Protein AF-A0A2E5PAE8-F1 (afdb_monomer_lite)

pLDDT: mean 73.37, std 16.94, range [37.59, 97.12]

Radius of gyration: 26.02 Å; chains: 1; bounding box: 38×30×80 Å

Foldseek 3Di:
DDDPPDPVVVVPDPPPPPPPPVPPPVNVVVVVVVVVVVVVVVVVVVCVVVVHDPVNCCCVVPCCCPVNPVNVVVVVVVVD

Sequence (80 aa):
MIQALSFSFLRGRRVTIEVRQRINILTRTVITVSAVIFGLGICLAILVSRGVDVSSIYDEFIVFTFLNASGIGTVIVQST

Structure (mmCIF, N/CA/C/O backbone):
data_AF-A0A2E5PAE8-F1
#
_entry.id   AF-A0A2E5PAE8-F1
#
loop_
_atom_site.group_PDB
_atom_site.id
_atom_site.type_symbol
_atom_site.label_atom_id
_atom_site.label_alt_id
_atom_site.label_comp_id
_atom_site.label_asym_id
_atom_site.label_entity_id
_atom_site.label_seq_id
_atom_site.pdbx_PDB_ins_code
_atom_site.Cartn_x
_atom_site.Cartn_y
_atom_site.Cartn_z
_atom_site.occupancy
_atom_site.B_iso_or_equiv
_atom_site.auth_seq_id
_atom_site.auth_comp_id
_atom_site.auth_asym_id
_atom_site.auth_atom_id
_atom_site.pdbx_PDB_model_num
ATOM 1 N N . MET A 1 1 ? -27.819 -4.188 65.968 1.00 37.59 1 MET A N 1
ATOM 2 C CA . MET A 1 1 ? -26.362 -4.138 65.726 1.00 37.59 1 MET A CA 1
ATOM 3 C C . MET A 1 1 ? -26.139 -3.740 64.283 1.00 37.59 1 MET A C 1
ATOM 5 O O . MET A 1 1 ? -26.587 -4.436 63.386 1.00 37.59 1 MET A O 1
ATOM 9 N N . ILE A 1 2 ? -25.558 -2.561 64.094 1.00 43.53 2 ILE A N 1
ATOM 10 C CA . ILE A 1 2 ? -25.302 -1.912 62.808 1.00 43.53 2 ILE A CA 1
ATOM 11 C C . ILE A 1 2 ? -23.999 -2.488 62.257 1.00 43.53 2 ILE A C 1
ATOM 13 O O . ILE A 1 2 ? -22.969 -2.370 62.916 1.00 43.53 2 ILE A O 1
ATOM 17 N N . GLN A 1 3 ? -24.025 -3.087 61.068 1.00 49.66 3 GLN A N 1
ATOM 18 C CA . GLN A 1 3 ? -22.803 -3.401 60.334 1.00 49.66 3 GLN A CA 1
ATOM 19 C C . GLN A 1 3 ? -22.746 -2.466 59.130 1.00 49.66 3 GLN A C 1
ATOM 21 O O . GLN A 1 3 ? -23.391 -2.677 58.106 1.00 49.66 3 GLN A O 1
ATOM 26 N N . ALA A 1 4 ? -22.032 -1.358 59.319 1.00 52.12 4 ALA A N 1
ATOM 27 C CA . ALA A 1 4 ? -21.717 -0.417 58.264 1.00 52.12 4 ALA A CA 1
ATOM 28 C C . ALA A 1 4 ? -20.896 -1.154 57.196 1.00 52.12 4 ALA A C 1
ATOM 30 O O . ALA A 1 4 ? -19.714 -1.437 57.390 1.00 52.12 4 ALA A O 1
ATOM 31 N N . LEU A 1 5 ? -21.539 -1.496 56.077 1.00 57.31 5 LEU A N 1
ATOM 32 C CA . LEU A 1 5 ? -20.861 -1.897 54.850 1.00 57.31 5 LEU A CA 1
ATOM 33 C C . LEU A 1 5 ? -19.975 -0.727 54.427 1.00 57.31 5 LEU A C 1
ATOM 35 O O . LEU A 1 5 ? -20.442 0.325 53.992 1.00 57.31 5 LEU A O 1
ATOM 39 N N . SER A 1 6 ? -18.684 -0.899 54.673 1.00 50.34 6 SER A N 1
ATOM 40 C CA . SER A 1 6 ? -17.670 0.120 54.494 1.00 50.34 6 SER A CA 1
ATOM 41 C C . SER A 1 6 ? -17.633 0.606 53.043 1.00 50.34 6 SER A C 1
ATOM 43 O O . SER A 1 6 ? -17.111 -0.067 52.156 1.00 50.34 6 SER A O 1
ATOM 45 N N . PHE A 1 7 ? -18.115 1.829 52.809 1.00 55.16 7 PHE A N 1
ATOM 46 C CA . PHE A 1 7 ? -17.944 2.579 51.555 1.00 55.16 7 PHE A CA 1
ATOM 47 C C . PHE A 1 7 ? -16.465 2.914 51.246 1.00 55.16 7 PHE A C 1
ATOM 49 O O . PHE A 1 7 ? -16.168 3.571 50.248 1.00 55.16 7 PHE A O 1
ATOM 56 N N . SER A 1 8 ? -15.508 2.450 52.063 1.00 53.25 8 SER A N 1
ATOM 57 C CA . SER A 1 8 ? -14.069 2.650 51.850 1.00 53.25 8 SER A CA 1
ATOM 58 C C . SER A 1 8 ? -13.535 1.965 50.588 1.00 53.25 8 SER A C 1
ATOM 60 O O . SER A 1 8 ? -12.558 2.449 50.019 1.00 53.25 8 SER A O 1
ATOM 62 N N . PHE A 1 9 ? -14.188 0.906 50.091 1.00 56.25 9 PHE A N 1
ATOM 63 C CA . PHE A 1 9 ? -13.777 0.257 48.838 1.00 56.25 9 PHE A CA 1
ATOM 64 C C . PHE A 1 9 ? -13.968 1.170 47.614 1.00 56.25 9 PHE A C 1
ATOM 66 O O . PHE A 1 9 ? -13.227 1.075 46.637 1.00 56.25 9 PHE A O 1
ATOM 73 N N . LEU A 1 10 ? -14.918 2.108 47.683 1.00 55.56 10 LEU A N 1
ATOM 74 C CA . LEU A 1 10 ? -15.231 3.023 46.583 1.00 55.56 10 LEU A CA 1
ATOM 75 C C . LEU A 1 10 ? -14.334 4.272 46.553 1.00 55.56 10 LEU A C 1
ATOM 77 O O . LEU A 1 10 ? -14.371 5.011 45.575 1.00 55.56 10 LEU A O 1
ATOM 81 N N . ARG A 1 11 ? -13.508 4.521 47.583 1.00 55.34 11 ARG A N 1
ATOM 82 C CA . ARG A 1 11 ? -12.756 5.786 47.718 1.00 55.34 11 ARG A CA 1
ATOM 83 C C . ARG A 1 11 ? -11.312 5.748 47.197 1.00 55.34 11 ARG A C 1
ATOM 85 O O . ARG A 1 11 ? -10.704 6.802 47.055 1.00 55.34 11 ARG A O 1
ATOM 92 N N . GLY A 1 12 ? -10.766 4.564 46.904 1.00 49.75 12 GLY A N 1
ATOM 93 C CA . GLY A 1 12 ? -9.359 4.388 46.496 1.00 49.75 12 GLY A CA 1
ATOM 94 C C . GLY A 1 12 ? -9.140 3.869 45.074 1.00 49.75 12 GLY A C 1
ATOM 95 O O . GLY A 1 12 ? -8.034 3.955 44.546 1.00 49.75 12 GLY A O 1
ATOM 96 N N . ARG A 1 13 ? -10.179 3.350 44.416 1.00 52.34 13 ARG A N 1
ATOM 97 C CA . ARG A 1 13 ? -10.085 2.918 43.023 1.00 52.34 13 ARG A CA 1
ATOM 98 C C . ARG A 1 13 ? -10.499 4.086 42.144 1.00 52.34 13 ARG A C 1
ATOM 100 O O . ARG A 1 13 ? -11.686 4.335 41.963 1.00 52.34 13 ARG A O 1
ATOM 107 N N . ARG A 1 14 ? -9.517 4.783 41.561 1.00 54.38 14 ARG A N 1
ATOM 108 C CA . ARG A 1 14 ? -9.730 5.450 40.271 1.00 54.38 14 ARG A CA 1
ATOM 109 C C . ARG A 1 14 ? -10.146 4.347 39.307 1.00 54.38 14 ARG A C 1
ATOM 111 O O . ARG A 1 14 ? -9.305 3.664 38.732 1.00 54.38 14 ARG A O 1
ATOM 118 N N . VAL A 1 15 ? -11.446 4.087 39.238 1.00 58.09 15 VAL A N 1
ATOM 119 C CA . VAL A 1 15 ? -12.029 3.260 38.197 1.00 58.09 15 VAL A CA 1
ATOM 120 C C . VAL A 1 15 ? -11.822 4.086 36.944 1.00 58.09 15 VAL A C 1
ATOM 122 O O . VAL A 1 15 ? -12.594 4.996 36.654 1.00 58.09 15 VAL A O 1
ATOM 125 N N . THR A 1 16 ? -10.707 3.846 36.259 1.00 58.09 16 THR A N 1
ATOM 126 C CA . THR A 1 16 ? -10.552 4.249 34.872 1.00 58.09 16 THR A CA 1
ATOM 127 C C . THR A 1 16 ? -11.669 3.525 34.149 1.00 58.09 16 THR A C 1
ATOM 129 O O . THR A 1 16 ? -11.576 2.335 33.854 1.00 58.09 16 THR A O 1
ATOM 132 N N . ILE A 1 17 ? -12.787 4.223 33.978 1.00 55.47 17 ILE A N 1
ATOM 133 C CA . ILE A 1 17 ? -13.838 3.820 33.067 1.00 55.47 17 ILE A CA 1
ATOM 134 C C . ILE A 1 17 ? -13.161 3.928 31.707 1.00 55.47 17 ILE A C 1
ATOM 136 O O . ILE A 1 17 ? -13.121 4.995 31.099 1.00 55.47 17 ILE A O 1
ATOM 140 N N . GLU A 1 18 ? -12.526 2.839 31.275 1.00 59.41 18 GLU A N 1
ATOM 141 C CA . GLU A 1 18 ? -12.177 2.655 29.880 1.00 59.41 18 GLU A CA 1
ATOM 142 C C . GLU A 1 18 ? -13.510 2.683 29.148 1.00 59.41 18 GLU A C 1
ATOM 144 O O . GLU A 1 18 ? -14.226 1.681 29.073 1.00 59.41 18 GLU A O 1
ATOM 149 N N . VAL A 1 19 ? -13.893 3.864 28.667 1.00 60.16 19 VAL A N 1
ATOM 150 C CA . VAL A 1 19 ? -14.979 3.996 27.714 1.00 60.16 19 VAL A CA 1
ATOM 151 C C . VAL A 1 19 ? -14.476 3.269 26.478 1.00 60.16 19 VAL A C 1
ATOM 153 O O . VAL A 1 19 ? -13.817 3.844 25.616 1.00 60.16 19 VAL A O 1
ATOM 156 N N . ARG A 1 20 ? -14.737 1.961 26.416 1.00 62.00 20 ARG A N 1
ATOM 157 C CA . ARG A 1 20 ? -14.602 1.166 25.204 1.00 62.00 20 ARG A CA 1
ATOM 158 C C . ARG A 1 20 ? -15.693 1.672 24.283 1.00 62.00 20 ARG A C 1
ATOM 160 O O . ARG A 1 20 ? -16.762 1.074 24.193 1.00 62.00 20 ARG A O 1
ATOM 167 N N . GLN A 1 21 ? -15.444 2.824 23.658 1.00 58.00 21 GLN A N 1
ATOM 168 C CA . GLN A 1 21 ? -16.203 3.270 22.509 1.00 58.00 21 GLN A CA 1
ATOM 169 C C . GLN A 1 21 ? -16.109 2.111 21.527 1.00 58.00 21 GLN A C 1
ATOM 171 O O . GLN A 1 21 ? -15.062 1.868 20.927 1.00 58.00 21 GLN A O 1
ATOM 176 N N . ARG A 1 22 ? -17.178 1.310 21.450 1.00 64.75 22 ARG A N 1
ATOM 177 C CA . ARG A 1 22 ? -17.317 0.288 20.424 1.00 64.75 22 ARG A CA 1
ATOM 178 C C . ARG A 1 22 ? -17.462 1.050 19.121 1.00 64.75 22 ARG A C 1
ATOM 180 O O . ARG A 1 22 ? -18.568 1.368 18.699 1.00 64.75 22 ARG A O 1
ATOM 187 N N . ILE A 1 23 ? -16.326 1.397 18.527 1.00 73.62 23 ILE A N 1
ATOM 188 C CA . ILE A 1 23 ? -16.282 1.892 17.165 1.00 73.62 23 ILE A CA 1
ATOM 189 C C . ILE A 1 23 ? -16.920 0.789 16.331 1.00 73.62 23 ILE A C 1
ATOM 191 O O . ILE A 1 23 ? -16.498 -0.370 16.398 1.00 73.62 23 ILE A O 1
ATOM 195 N N . ASN A 1 24 ? -17.987 1.144 15.619 1.00 84.38 24 ASN A N 1
ATOM 196 C CA . ASN A 1 24 ? -18.667 0.220 14.730 1.00 84.38 24 ASN A CA 1
ATOM 197 C C . ASN A 1 24 ? -17.620 -0.407 13.797 1.00 84.38 24 ASN A C 1
ATOM 199 O O . ASN A 1 24 ? -16.760 0.301 13.266 1.00 84.38 24 ASN A O 1
ATOM 203 N N . ILE A 1 25 ? -17.676 -1.730 13.624 1.00 85.44 25 ILE A N 1
ATOM 204 C CA . ILE A 1 25 ? -16.728 -2.478 12.795 1.00 85.44 25 ILE A CA 1
ATOM 205 C C . ILE A 1 25 ? -16.633 -1.864 11.395 1.00 85.44 25 ILE A C 1
ATOM 207 O O . ILE A 1 25 ? -15.536 -1.719 10.872 1.00 85.44 25 ILE A O 1
ATOM 211 N N . LEU A 1 26 ? -17.761 -1.394 10.849 1.00 87.38 26 LEU A N 1
ATOM 212 C CA . LEU A 1 26 ? -17.815 -0.732 9.551 1.00 87.38 26 LEU A CA 1
ATOM 213 C C . LEU A 1 26 ? -16.973 0.549 9.550 1.00 87.38 26 LEU A C 1
ATOM 215 O O . LEU A 1 26 ? -16.120 0.731 8.691 1.00 87.38 26 LEU A O 1
ATOM 219 N N . THR A 1 27 ? -17.165 1.410 10.550 1.00 88.31 27 THR A N 1
ATOM 220 C CA . THR A 1 27 ? -16.422 2.667 10.693 1.00 88.31 27 THR A CA 1
ATOM 221 C C . THR A 1 27 ? -14.931 2.411 10.878 1.00 88.31 27 THR A C 1
ATOM 223 O O . THR A 1 27 ? -14.114 3.081 10.254 1.00 88.31 27 THR A O 1
ATOM 226 N N . ARG A 1 28 ? -14.565 1.411 11.686 1.00 87.31 28 ARG A N 1
ATOM 227 C CA . ARG A 1 28 ? -13.165 1.029 11.888 1.00 87.31 28 ARG A CA 1
ATOM 228 C C . ARG A 1 28 ? -12.531 0.556 10.581 1.00 87.31 28 ARG A C 1
ATOM 230 O O . ARG A 1 28 ? -11.468 1.050 10.226 1.00 87.31 28 ARG A O 1
ATOM 237 N N . THR A 1 29 ? -13.194 -0.340 9.854 1.00 92.50 29 THR A N 1
ATOM 238 C CA . THR A 1 29 ? -12.701 -0.852 8.570 1.00 92.50 29 THR A CA 1
ATOM 239 C C . THR A 1 29 ? -12.564 0.266 7.545 1.00 92.50 29 THR A C 1
ATOM 241 O O . THR A 1 29 ? -11.534 0.350 6.890 1.00 92.50 29 THR A O 1
ATOM 244 N N . VAL A 1 30 ? -13.546 1.166 7.446 1.00 95.50 30 VAL A N 1
ATOM 245 C CA . VAL A 1 30 ? -13.489 2.304 6.517 1.00 95.50 30 VAL A CA 1
ATOM 246 C C . VAL A 1 30 ? -12.305 3.216 6.830 1.00 95.50 30 VAL A C 1
ATOM 248 O O . VAL A 1 30 ? -11.574 3.570 5.913 1.00 95.50 30 VAL A O 1
ATOM 251 N N . ILE A 1 31 ? -12.078 3.554 8.103 1.00 93.44 31 ILE A N 1
ATOM 252 C CA . ILE A 1 31 ? -10.938 4.389 8.513 1.00 93.44 31 ILE A CA 1
ATOM 253 C C . ILE A 1 31 ? -9.610 3.688 8.210 1.00 93.44 31 ILE A C 1
ATOM 255 O O . ILE A 1 31 ? -8.678 4.312 7.714 1.00 93.44 31 ILE A O 1
ATOM 259 N N . THR A 1 32 ? -9.506 2.389 8.497 1.00 92.12 32 THR A N 1
ATOM 260 C CA . THR A 1 32 ? -8.281 1.634 8.215 1.00 92.12 32 THR A CA 1
ATOM 261 C C . THR A 1 32 ? -8.009 1.559 6.714 1.00 92.12 32 THR A C 1
ATOM 263 O O . THR A 1 32 ? -6.899 1.853 6.284 1.00 92.12 32 THR A O 1
ATOM 266 N N . VAL A 1 33 ? -9.015 1.220 5.906 1.00 95.62 33 VAL A N 1
ATOM 267 C CA . VAL A 1 33 ? -8.874 1.121 4.447 1.00 95.62 33 VAL A CA 1
ATOM 268 C C . VAL A 1 33 ? -8.538 2.483 3.839 1.00 95.62 33 VAL A C 1
ATOM 270 O O . VAL A 1 33 ? -7.632 2.566 3.013 1.00 95.62 33 VAL A O 1
ATOM 273 N N . SER A 1 34 ? -9.201 3.561 4.270 1.00 96.50 34 SER A N 1
ATOM 274 C CA . SER A 1 34 ? -8.923 4.902 3.748 1.00 96.50 34 SER A CA 1
ATOM 275 C C . SER A 1 34 ? -7.517 5.381 4.107 1.00 96.50 34 SER A C 1
ATOM 277 O O . SER A 1 34 ? -6.832 5.931 3.246 1.00 96.50 34 SER A O 1
ATOM 279 N N . ALA A 1 35 ? -7.048 5.116 5.329 1.00 95.44 35 ALA A N 1
ATOM 280 C CA . ALA A 1 35 ? -5.689 5.446 5.747 1.00 95.44 35 ALA A CA 1
ATOM 281 C C . ALA A 1 35 ? -4.635 4.699 4.915 1.00 95.44 35 ALA A C 1
ATOM 283 O O . ALA A 1 35 ? -3.657 5.305 4.478 1.00 95.44 35 ALA A O 1
ATOM 284 N N . VAL A 1 36 ? -4.855 3.405 4.652 1.00 94.62 36 VAL A N 1
ATOM 285 C CA . VAL A 1 36 ? -3.954 2.596 3.819 1.00 94.62 36 VAL A CA 1
ATOM 286 C C . VAL A 1 36 ? -3.908 3.135 2.391 1.00 94.62 36 VAL A C 1
ATOM 288 O O . VAL A 1 36 ? -2.819 3.385 1.883 1.00 94.62 36 VAL A O 1
ATOM 291 N N . ILE A 1 37 ? -5.065 3.372 1.762 1.00 95.94 37 ILE A N 1
ATOM 292 C CA . ILE A 1 37 ? -5.139 3.908 0.392 1.00 95.94 37 ILE A CA 1
ATOM 293 C C . ILE A 1 37 ? -4.445 5.269 0.304 1.00 95.94 37 ILE A C 1
ATOM 295 O O . ILE A 1 37 ? -3.685 5.516 -0.630 1.00 95.94 37 ILE A O 1
ATOM 299 N N . PHE A 1 38 ? -4.6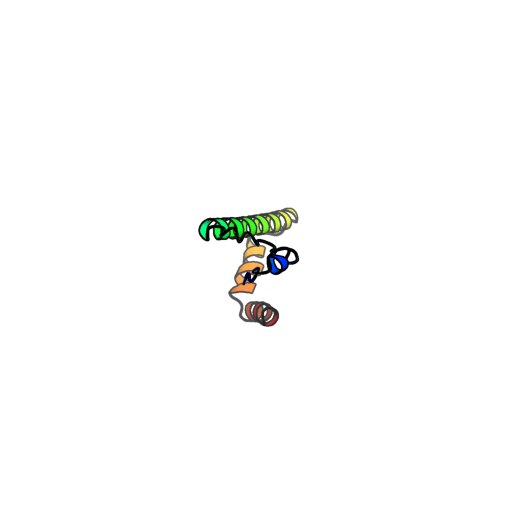74 6.142 1.284 1.00 97.12 38 PHE A N 1
ATOM 300 C CA . PHE A 1 38 ? -4.068 7.467 1.314 1.00 97.12 38 PHE A CA 1
ATOM 301 C C . PHE A 1 38 ? -2.540 7.400 1.429 1.00 97.12 38 PHE A C 1
ATOM 303 O O . PHE A 1 38 ? -1.837 8.059 0.663 1.00 97.12 38 PHE A O 1
ATOM 310 N N . GLY A 1 39 ? -2.017 6.559 2.327 1.00 94.00 39 GLY A N 1
ATOM 311 C CA . GLY A 1 39 ? -0.577 6.332 2.451 1.00 94.00 39 GLY A CA 1
ATOM 312 C C . GLY A 1 39 ? 0.040 5.791 1.159 1.00 94.00 39 GLY A C 1
ATOM 313 O O . GLY A 1 39 ? 1.053 6.312 0.696 1.00 94.00 39 GLY A O 1
ATOM 314 N N . LEU A 1 40 ? -0.612 4.810 0.527 1.00 91.31 40 LEU A N 1
ATOM 315 C CA . LEU A 1 40 ? -0.183 4.245 -0.757 1.00 91.31 40 LEU A CA 1
ATOM 316 C C . LEU A 1 40 ? -0.161 5.300 -1.869 1.00 91.31 40 LEU A C 1
ATOM 318 O O . LEU A 1 40 ? 0.799 5.371 -2.634 1.00 91.31 40 LEU A O 1
ATOM 322 N N . GLY A 1 41 ? -1.181 6.159 -1.917 1.00 93.44 41 GLY A N 1
ATOM 323 C CA . GLY A 1 41 ? -1.252 7.275 -2.856 1.00 93.44 41 GLY A CA 1
ATOM 324 C C . GLY A 1 41 ? -0.095 8.260 -2.692 1.00 93.44 41 GLY A C 1
ATOM 325 O O . GLY A 1 41 ? 0.502 8.666 -3.687 1.00 93.44 41 GLY A O 1
ATOM 326 N N . ILE A 1 42 ? 0.277 8.598 -1.453 1.00 95.31 42 ILE A N 1
ATOM 327 C CA . ILE A 1 42 ? 1.430 9.470 -1.181 1.00 95.31 42 ILE A CA 1
ATOM 328 C C . ILE A 1 42 ? 2.734 8.813 -1.644 1.00 95.31 42 ILE A C 1
ATOM 330 O O . ILE A 1 42 ? 3.532 9.461 -2.320 1.00 95.31 42 ILE A O 1
ATOM 334 N N . CYS A 1 43 ? 2.952 7.535 -1.321 1.00 90.44 43 CYS A N 1
ATOM 335 C CA . CYS A 1 43 ? 4.153 6.813 -1.746 1.00 90.44 43 CYS A CA 1
ATOM 336 C C . CYS A 1 43 ? 4.291 6.795 -3.274 1.00 90.44 43 CYS A C 1
ATOM 338 O O . CYS A 1 43 ? 5.358 7.114 -3.802 1.00 90.44 43 CYS A O 1
ATOM 340 N N . LEU A 1 44 ? 3.200 6.489 -3.984 1.00 90.06 44 LEU A N 1
ATOM 341 C CA . LEU A 1 44 ? 3.166 6.517 -5.445 1.00 90.06 44 LEU A CA 1
ATOM 342 C C . LEU A 1 44 ? 3.444 7.919 -5.993 1.00 90.06 44 LEU A C 1
ATOM 344 O O . LEU A 1 44 ? 4.264 8.062 -6.895 1.00 90.06 44 LEU A O 1
ATOM 348 N N . ALA A 1 45 ? 2.824 8.957 -5.425 1.00 92.88 45 ALA A N 1
ATOM 349 C CA . ALA A 1 45 ? 3.050 10.335 -5.851 1.00 92.88 45 ALA A CA 1
ATOM 350 C C . ALA A 1 45 ? 4.524 10.747 -5.706 1.00 92.88 45 ALA A C 1
ATOM 352 O O . ALA A 1 45 ? 5.080 11.371 -6.610 1.00 92.88 45 ALA A O 1
ATOM 353 N N . ILE A 1 46 ? 5.181 10.356 -4.608 1.00 93.12 46 ILE A N 1
ATOM 354 C CA . ILE A 1 46 ? 6.611 10.614 -4.402 1.00 93.12 46 ILE A CA 1
ATOM 355 C C . ILE A 1 46 ? 7.443 9.891 -5.466 1.00 93.12 46 ILE A C 1
ATOM 357 O O . ILE A 1 46 ? 8.288 10.525 -6.093 1.00 93.12 46 ILE A O 1
ATOM 361 N N . LEU A 1 47 ? 7.207 8.601 -5.706 1.00 89.44 47 LEU A N 1
ATOM 362 C CA . LEU A 1 47 ? 7.981 7.823 -6.681 1.00 89.44 47 LEU A CA 1
ATOM 363 C C . LEU A 1 47 ? 7.820 8.363 -8.107 1.00 89.44 47 LEU A C 1
ATOM 365 O O . LEU A 1 47 ? 8.816 8.600 -8.790 1.00 89.44 47 LEU A O 1
ATOM 369 N N . VAL A 1 48 ? 6.588 8.668 -8.518 1.00 90.38 48 VAL A N 1
ATOM 370 C CA . VAL A 1 48 ? 6.314 9.268 -9.832 1.00 90.38 48 VAL A CA 1
ATOM 371 C C . VAL A 1 48 ? 6.967 10.646 -9.949 1.00 90.38 48 VAL A C 1
ATOM 373 O O . VAL A 1 48 ? 7.571 10.953 -10.973 1.00 90.38 48 VAL A O 1
ATOM 376 N N . SER A 1 49 ? 6.947 11.463 -8.887 1.00 91.44 49 SER A N 1
ATOM 377 C CA . SER A 1 49 ? 7.627 12.771 -8.889 1.00 91.44 49 SER A CA 1
ATOM 378 C C . SER A 1 49 ? 9.148 12.674 -9.056 1.00 91.44 49 SER A C 1
ATOM 380 O O . SER A 1 49 ? 9.786 13.636 -9.478 1.00 91.44 49 SER A O 1
ATOM 382 N N . ARG A 1 50 ? 9.740 11.514 -8.741 1.00 91.25 50 ARG A N 1
ATOM 383 C CA . ARG A 1 50 ? 11.165 11.220 -8.944 1.00 91.25 50 ARG A CA 1
ATOM 384 C C . ARG A 1 50 ? 11.458 10.598 -10.311 1.00 91.25 50 ARG A C 1
ATOM 386 O O . ARG A 1 50 ? 12.602 10.234 -10.559 1.00 91.25 50 ARG A O 1
ATOM 393 N N . GLY A 1 51 ? 10.457 10.511 -11.189 1.00 88.06 51 GLY A N 1
ATOM 394 C CA . GLY A 1 51 ? 10.596 9.970 -12.539 1.00 88.06 51 GLY A CA 1
ATOM 395 C C . GLY A 1 51 ? 10.596 8.444 -12.594 1.00 88.06 51 GLY A C 1
ATOM 396 O O . GLY A 1 51 ? 11.071 7.881 -13.573 1.00 88.06 51 GLY A O 1
ATOM 397 N N . VAL A 1 52 ? 10.100 7.770 -11.552 1.00 86.56 52 VAL A N 1
ATOM 398 C CA . VAL A 1 52 ? 9.939 6.313 -11.569 1.00 86.56 52 VAL A CA 1
ATOM 399 C C . VAL A 1 52 ? 8.675 5.960 -12.352 1.00 86.56 52 VAL A C 1
ATOM 401 O O . VAL A 1 52 ? 7.584 6.431 -12.021 1.00 86.56 52 VAL A O 1
ATOM 404 N N . ASP A 1 53 ? 8.818 5.107 -13.366 1.00 88.19 53 ASP A N 1
ATOM 405 C CA . ASP A 1 53 ? 7.692 4.628 -14.165 1.00 88.19 53 ASP A CA 1
ATOM 406 C C . ASP A 1 53 ? 6.737 3.754 -13.346 1.00 88.19 53 ASP A C 1
ATOM 408 O O . ASP A 1 53 ? 7.139 2.830 -12.636 1.00 88.19 53 ASP A O 1
ATOM 412 N N . VAL A 1 54 ? 5.438 4.010 -13.502 1.00 83.75 54 VAL A N 1
ATOM 413 C CA . VAL A 1 54 ? 4.369 3.307 -12.773 1.00 83.75 54 VAL A CA 1
ATOM 414 C C . VAL A 1 54 ? 4.343 1.808 -13.093 1.00 83.75 54 VAL A C 1
ATOM 416 O O . VAL A 1 54 ? 4.029 1.004 -12.218 1.00 83.75 54 VAL A O 1
ATOM 419 N N . SER A 1 55 ? 4.704 1.419 -14.320 1.00 84.00 55 SER A N 1
ATOM 420 C CA . SER A 1 55 ? 4.834 0.012 -14.724 1.00 84.00 55 SER A CA 1
ATOM 421 C C . SER A 1 55 ? 5.946 -0.701 -13.958 1.00 84.00 55 SER A C 1
ATOM 423 O O . SER A 1 55 ? 5.720 -1.783 -13.429 1.00 84.00 55 SER A O 1
ATOM 425 N N . SER A 1 56 ? 7.104 -0.055 -13.817 1.00 83.38 56 SER A N 1
ATOM 426 C CA . SER A 1 56 ? 8.233 -0.582 -13.045 1.00 83.38 56 SER A CA 1
ATOM 427 C C . SER A 1 56 ? 7.868 -0.750 -11.566 1.00 83.38 56 SER A C 1
ATOM 429 O O . SER A 1 56 ? 8.145 -1.781 -10.958 1.00 83.38 56 SER A O 1
ATOM 431 N N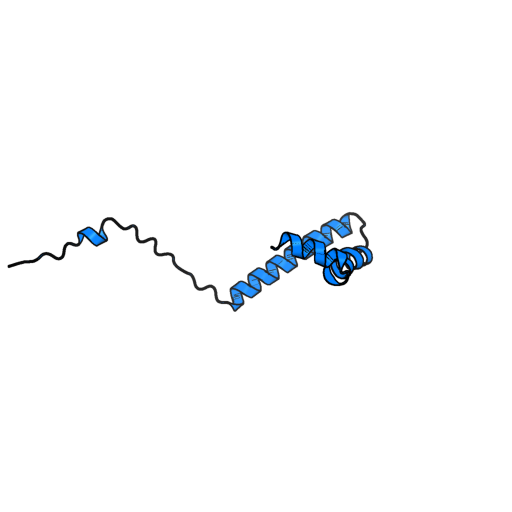 . ILE A 1 57 ? 7.135 0.220 -10.998 1.00 82.00 57 ILE A N 1
ATOM 432 C CA . ILE A 1 57 ? 6.608 0.114 -9.629 1.00 82.00 57 ILE A CA 1
ATOM 433 C C . ILE A 1 57 ? 5.669 -1.088 -9.503 1.00 82.00 57 ILE A C 1
ATOM 435 O O . ILE A 1 57 ? 5.746 -1.814 -8.521 1.00 82.00 57 ILE A O 1
ATOM 439 N N . TYR A 1 58 ? 4.777 -1.321 -10.466 1.00 81.88 58 TYR A N 1
ATOM 440 C CA . TYR A 1 58 ? 3.873 -2.469 -10.416 1.00 81.88 58 TYR A CA 1
ATOM 441 C C . TYR A 1 58 ? 4.630 -3.805 -10.460 1.00 81.88 58 TYR A C 1
ATOM 443 O O . TYR A 1 58 ? 4.364 -4.689 -9.641 1.00 81.88 58 TYR A O 1
ATOM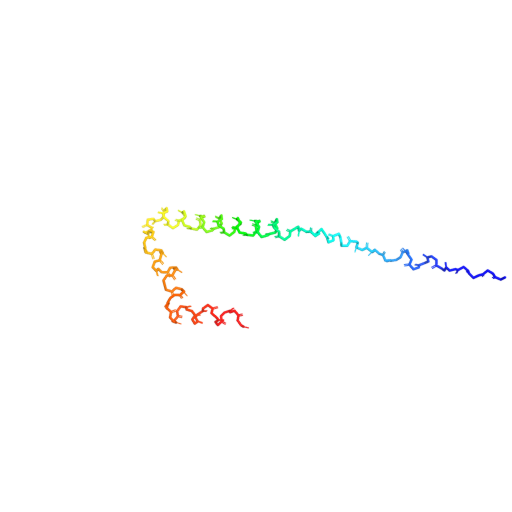 451 N N . ASP A 1 59 ? 5.599 -3.934 -11.362 1.00 82.12 59 ASP A N 1
ATOM 452 C CA . ASP A 1 59 ? 6.389 -5.157 -11.508 1.00 82.12 59 ASP A CA 1
ATOM 453 C C . ASP A 1 59 ? 7.206 -5.461 -10.242 1.00 82.12 59 ASP A C 1
ATOM 455 O O . ASP A 1 59 ? 7.256 -6.598 -9.770 1.00 82.12 59 ASP A O 1
ATOM 459 N N . GLU A 1 60 ? 7.790 -4.447 -9.613 1.00 76.88 60 GLU A N 1
ATOM 460 C CA . GLU A 1 60 ? 8.627 -4.662 -8.435 1.00 76.88 60 GLU A CA 1
ATOM 461 C C . GLU A 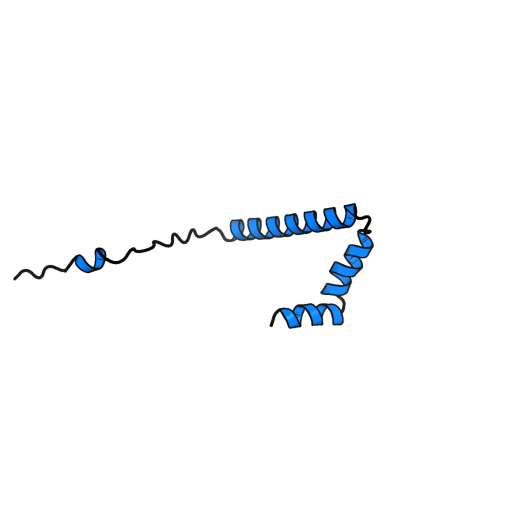1 60 ? 7.818 -4.747 -7.132 1.00 76.88 60 GLU A C 1
ATOM 463 O O . GLU A 1 60 ? 8.047 -5.615 -6.294 1.00 76.88 60 GLU A O 1
ATOM 468 N N . PHE A 1 61 ? 6.807 -3.901 -6.943 1.00 76.62 61 PHE A N 1
ATOM 469 C CA . PHE A 1 61 ? 6.041 -3.906 -5.697 1.00 76.62 61 PHE A CA 1
ATOM 470 C C . PHE A 1 61 ? 4.958 -4.982 -5.665 1.00 76.62 61 PHE A C 1
ATOM 472 O O . PHE A 1 61 ? 4.731 -5.563 -4.606 1.00 76.62 61 PHE A O 1
ATOM 479 N N . ILE A 1 62 ? 4.269 -5.244 -6.781 1.00 79.25 62 ILE A N 1
ATOM 480 C CA . ILE A 1 62 ? 3.155 -6.199 -6.816 1.00 79.25 62 ILE A CA 1
ATOM 481 C C . ILE A 1 62 ? 3.630 -7.563 -7.301 1.00 79.25 62 ILE A C 1
ATOM 483 O O . ILE A 1 62 ? 3.426 -8.563 -6.610 1.00 79.25 62 ILE A O 1
ATOM 487 N 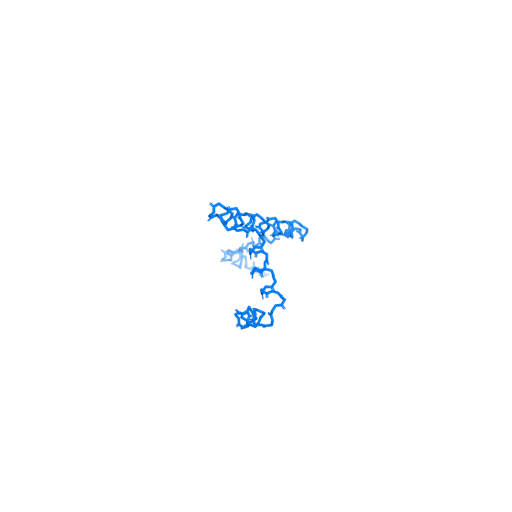N . VAL A 1 63 ? 4.276 -7.621 -8.466 1.00 77.56 63 VAL A N 1
ATOM 488 C CA . VAL A 1 63 ? 4.640 -8.908 -9.072 1.00 77.56 63 VAL A CA 1
ATOM 489 C C . VAL A 1 63 ? 5.766 -9.574 -8.286 1.00 77.56 63 VAL A C 1
ATOM 491 O O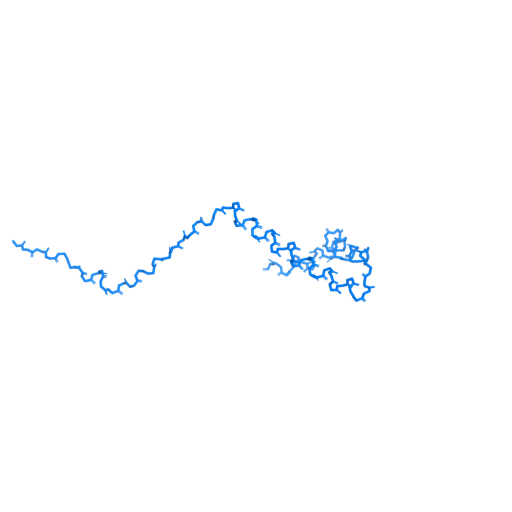 . VAL A 1 63 ? 5.637 -10.733 -7.899 1.00 77.56 63 VAL A O 1
ATOM 494 N N . PHE A 1 64 ? 6.837 -8.860 -7.951 1.00 74.69 64 PHE A N 1
ATOM 495 C CA . PHE A 1 64 ? 7.924 -9.470 -7.188 1.00 74.69 64 PHE A CA 1
ATOM 496 C C . PHE A 1 64 ? 7.521 -9.803 -5.739 1.00 74.69 64 PHE A C 1
ATOM 498 O O . PHE A 1 64 ? 7.763 -10.919 -5.283 1.00 74.69 64 PHE A O 1
ATOM 505 N N . THR A 1 65 ? 6.848 -8.898 -5.026 1.00 72.38 65 THR A N 1
ATOM 506 C CA . THR A 1 65 ? 6.473 -9.134 -3.616 1.00 72.38 65 THR A CA 1
ATOM 507 C C . THR A 1 65 ? 5.439 -10.249 -3.441 1.00 72.38 65 THR A C 1
ATOM 509 O O . THR A 1 65 ? 5.555 -11.036 -2.502 1.00 72.38 65 THR A O 1
ATOM 512 N N . PHE A 1 66 ? 4.427 -10.333 -4.316 1.00 68.62 66 PHE A N 1
ATOM 513 C CA . PHE A 1 66 ? 3.301 -11.262 -4.135 1.00 68.62 66 PHE A CA 1
ATOM 514 C C . PHE A 1 66 ? 3.303 -12.469 -5.076 1.00 68.62 66 PHE A C 1
ATOM 516 O O . PHE A 1 66 ? 2.648 -13.458 -4.758 1.00 68.62 66 PHE A O 1
ATOM 523 N N . LEU A 1 67 ? 3.990 -12.415 -6.223 1.00 69.38 67 LEU A N 1
ATOM 524 C CA . LEU A 1 67 ? 3.988 -13.499 -7.218 1.00 69.38 67 LEU A CA 1
ATOM 525 C C . LEU A 1 67 ? 5.342 -14.210 -7.340 1.00 69.38 67 LEU A C 1
ATOM 527 O O . LEU A 1 67 ? 5.406 -15.280 -7.944 1.00 69.38 67 LEU A O 1
ATOM 531 N N . ASN A 1 68 ? 6.414 -13.677 -6.745 1.00 67.00 68 ASN A N 1
ATOM 532 C CA . ASN A 1 68 ? 7.718 -14.333 -6.733 1.00 67.00 68 ASN A CA 1
ATOM 533 C C . ASN A 1 68 ? 7.974 -15.030 -5.387 1.00 67.00 68 ASN A C 1
ATOM 535 O O . ASN A 1 68 ? 7.915 -14.411 -4.324 1.00 67.00 68 ASN A O 1
ATOM 539 N N . ALA A 1 69 ? 8.298 -16.327 -5.425 1.00 62.66 69 ALA A N 1
ATOM 540 C CA . ALA A 1 69 ? 8.529 -17.148 -4.234 1.00 62.66 69 ALA A CA 1
ATOM 541 C C . ALA A 1 69 ? 9.661 -16.605 -3.338 1.00 62.66 69 ALA A C 1
ATOM 543 O O . ALA A 1 69 ? 9.588 -16.725 -2.115 1.00 62.66 69 ALA A O 1
ATOM 544 N N . SER A 1 70 ? 10.673 -15.955 -3.927 1.00 62.59 70 SER A N 1
ATOM 545 C CA . SER A 1 70 ? 11.725 -15.271 -3.164 1.00 62.59 70 SER A CA 1
ATOM 546 C C . SER A 1 70 ? 11.221 -14.014 -2.451 1.00 62.59 70 SER A C 1
ATOM 548 O O . SER A 1 70 ? 11.597 -13.800 -1.302 1.00 62.59 70 SER A O 1
ATOM 550 N N . GLY A 1 71 ? 10.344 -13.226 -3.083 1.00 58.38 71 GLY A N 1
ATOM 551 C CA . GLY A 1 71 ? 9.748 -12.029 -2.477 1.00 58.38 71 GLY A CA 1
ATOM 552 C C . GLY A 1 71 ? 8.818 -12.374 -1.312 1.00 58.38 71 GLY A C 1
ATOM 553 O O . GLY A 1 71 ? 8.926 -11.797 -0.229 1.00 58.38 71 GLY A O 1
ATOM 554 N N . ILE A 1 72 ? 7.990 -13.406 -1.484 1.00 59.44 72 ILE A N 1
ATOM 555 C CA . ILE A 1 72 ? 7.119 -13.942 -0.430 1.00 59.44 72 ILE A CA 1
ATOM 556 C C . ILE A 1 72 ? 7.946 -14.438 0.770 1.00 59.44 72 ILE A C 1
ATOM 558 O O . ILE A 1 72 ? 7.615 -14.134 1.916 1.00 59.44 72 ILE A O 1
ATOM 562 N N . GLY A 1 73 ? 9.051 -15.153 0.522 1.00 60.12 73 GLY A N 1
ATOM 563 C CA . GLY A 1 73 ? 9.936 -15.659 1.576 1.00 60.12 73 GLY A CA 1
ATOM 564 C C . GLY A 1 73 ? 10.510 -14.553 2.467 1.00 60.12 73 GLY A C 1
ATOM 565 O O . GLY A 1 73 ? 10.521 -14.694 3.688 1.00 60.12 73 GLY A O 1
ATOM 566 N N . THR A 1 74 ? 10.907 -13.419 1.886 1.00 62.34 74 THR A N 1
ATOM 567 C CA . THR A 1 74 ? 11.396 -12.256 2.647 1.00 62.34 74 THR A CA 1
ATOM 568 C C . THR A 1 74 ? 10.335 -11.605 3.537 1.00 62.34 74 THR A C 1
ATOM 570 O O . THR A 1 74 ? 10.656 -11.189 4.648 1.00 62.34 74 THR A O 1
ATOM 573 N N . VAL A 1 75 ? 9.073 -11.540 3.101 1.00 59.88 75 VAL A N 1
ATOM 574 C CA . VAL A 1 75 ? 7.990 -10.895 3.872 1.00 59.88 75 VAL A CA 1
ATOM 575 C C . VAL A 1 75 ? 7.474 -11.805 4.994 1.00 59.88 75 VAL A C 1
ATOM 577 O O . VAL A 1 75 ? 7.151 -11.334 6.087 1.00 59.88 75 VAL A O 1
ATOM 580 N N . ILE A 1 76 ? 7.433 -13.121 4.754 1.00 59.09 76 ILE A N 1
ATOM 581 C CA . ILE A 1 76 ? 6.971 -14.102 5.747 1.00 59.09 76 ILE A CA 1
ATOM 582 C C . ILE A 1 76 ? 7.961 -14.222 6.908 1.00 59.09 76 ILE A C 1
ATOM 584 O O . ILE A 1 76 ? 7.531 -14.210 8.058 1.00 59.09 76 ILE A O 1
ATOM 588 N N . VAL A 1 77 ? 9.270 -14.282 6.633 1.00 59.50 77 VAL A N 1
ATOM 589 C CA . VAL A 1 77 ? 10.302 -14.434 7.680 1.00 59.50 77 VAL A CA 1
ATOM 590 C C . VAL A 1 77 ? 10.324 -13.246 8.648 1.00 59.50 77 VAL A C 1
ATOM 592 O O . VAL A 1 77 ? 10.681 -13.410 9.808 1.00 59.50 77 VAL A O 1
ATOM 595 N N . GLN A 1 78 ? 9.903 -12.057 8.211 1.00 50.91 78 GLN A N 1
ATOM 596 C CA . GLN A 1 78 ? 9.829 -10.877 9.076 1.00 50.91 78 GLN A CA 1
ATOM 597 C C . GLN A 1 78 ? 8.523 -10.791 9.892 1.00 50.91 78 GLN A C 1
ATOM 599 O O . GLN A 1 78 ? 8.394 -9.923 10.753 1.00 50.91 78 GLN A O 1
ATOM 604 N N . SER A 1 79 ? 7.553 -11.671 9.616 1.00 49.84 79 SER A N 1
ATOM 605 C CA . SER A 1 79 ? 6.224 -11.678 10.246 1.00 49.84 79 SER A CA 1
ATOM 606 C C . SER A 1 79 ? 6.032 -12.805 11.278 1.00 49.84 79 SER A C 1
ATOM 608 O O . SER A 1 79 ? 4.943 -12.916 11.846 1.00 49.84 79 SER A O 1
ATOM 610 N N . THR A 1 80 ? 7.058 -13.630 11.520 1.00 45.88 80 THR A N 1
ATOM 611 C CA . THR A 1 80 ? 7.115 -14.700 12.540 1.00 45.88 80 THR A CA 1
ATOM 612 C C . THR A 1 80 ? 8.157 -14.390 13.597 1.00 45.88 80 THR A C 1
ATOM 614 O O . THR A 1 80 ? 7.846 -14.564 14.794 1.00 45.88 80 THR A O 1
#

Secondary structure (DSSP, 8-state):
------GGGGSS------------HHHHHHHHHHHHHHHHHHHHHHHHHTT--HHHHHIIIIIIHHH-HHHHHHHHHT--